Protein AF-A0A2T0S2K6-F1 (afdb_monomer_lite)

Foldseek 3Di:
DLVVLLVQLLQLLVQLLPDPDPVSVVVSVVSNVVSVVVVLVVVLVVLCVDPPDHNVRSVVVSVVVVVCCVVCVVVQLVVQCVPVNNRNSSNVSNVVSVVCVVVVD

Secondary structure (DSSP, 8-state):
-HHHHHHHHHHHHHHHHH-SSHHHHHHHHHHHHHHHHHHHHHHHHHHHT-TT--HHHHHHHHHHHHHHHHHHHHHHHHHHHHHH-HHHHGGGHHHHHHHHHHHT-

Radius of gyration: 15.08 Å; chains: 1; bounding box: 32×24×42 Å

Organism: NCBI:txid439699

Sequence (105 aa):
MVPIGAAVTAAGAVVVAAAGHPAVVIAGLLVAGAGIATLYPVTLAALTGTPGLSGAHAASLGALASGTAILAAPAALARVADVTGLRPAFLITVPLLALLLVFKI

pLDDT: mean 94.12, std 5.2, range [59.88, 98.06]

Structure (mmCIF, N/CA/C/O backbone):
data_AF-A0A2T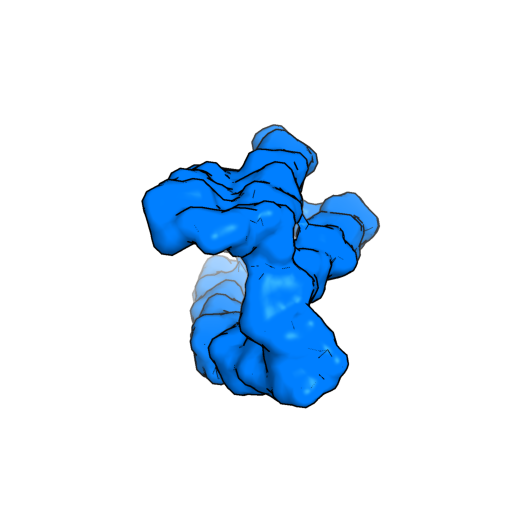0S2K6-F1
#
_entry.id   AF-A0A2T0S2K6-F1
#
loop_
_atom_site.group_PDB
_atom_site.id
_atom_site.type_symbol
_atom_site.label_atom_id
_atom_site.label_alt_id
_atom_site.label_comp_id
_atom_site.label_asym_id
_atom_site.label_entity_id
_atom_site.label_seq_id
_atom_site.pdbx_PDB_ins_code
_atom_site.Cartn_x
_atom_site.Cartn_y
_atom_site.Cartn_z
_atom_site.occupancy
_atom_site.B_iso_or_equiv
_atom_site.auth_seq_id
_atom_site.auth_comp_id
_atom_site.auth_asym_id
_atom_site.auth_atom_id
_atom_site.pdbx_PDB_model_num
ATOM 1 N N . MET A 1 1 ? -13.475 8.869 1.142 1.00 76.50 1 MET A N 1
ATOM 2 C CA . MET A 1 1 ? -12.075 9.208 1.480 1.00 76.50 1 MET A CA 1
ATOM 3 C C . MET A 1 1 ? -11.134 8.056 1.134 1.00 76.50 1 MET A C 1
ATOM 5 O O . MET A 1 1 ? -10.308 8.255 0.256 1.00 76.50 1 MET A O 1
ATOM 9 N N . VAL A 1 2 ? -11.320 6.846 1.687 1.00 89.00 2 VAL A N 1
ATOM 10 C CA . VAL A 1 2 ? -10.457 5.670 1.405 1.00 89.00 2 VAL A CA 1
ATOM 11 C C . VAL A 1 2 ? -10.254 5.364 -0.094 1.00 89.00 2 VAL A C 1
ATOM 13 O O . VAL A 1 2 ? -9.102 5.252 -0.504 1.00 89.00 2 VAL A O 1
ATOM 16 N N . PRO A 1 3 ? -11.293 5.325 -0.960 1.00 93.38 3 PRO A N 1
ATOM 17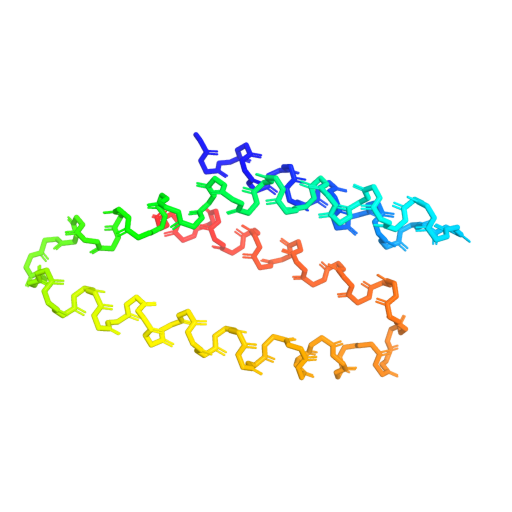 C CA . PRO A 1 3 ? -11.086 5.029 -2.383 1.00 93.38 3 PRO A CA 1
ATOM 18 C C . PRO A 1 3 ? -10.263 6.094 -3.114 1.00 93.38 3 PRO A C 1
ATOM 20 O O . PRO A 1 3 ? -9.497 5.772 -4.014 1.00 93.38 3 PRO A O 1
ATOM 23 N N . ILE A 1 4 ? -10.399 7.361 -2.705 1.00 94.19 4 ILE A N 1
ATOM 24 C CA . ILE A 1 4 ? -9.659 8.483 -3.293 1.00 94.19 4 ILE A CA 1
ATOM 25 C C . ILE A 1 4 ? -8.193 8.402 -2.868 1.00 94.19 4 ILE A C 1
ATOM 2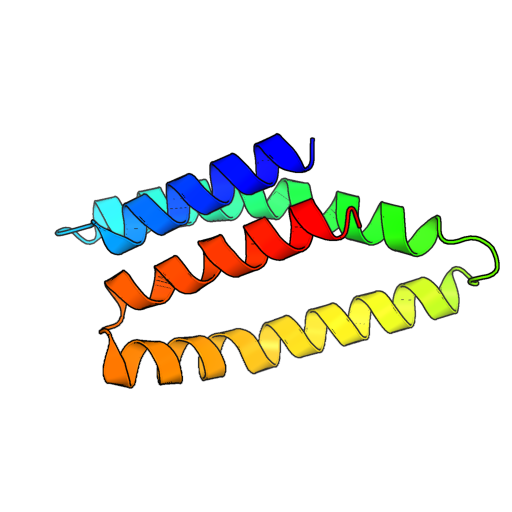7 O O . ILE A 1 4 ? -7.319 8.450 -3.725 1.00 94.19 4 ILE A O 1
ATOM 31 N N . GLY A 1 5 ? -7.926 8.215 -1.570 1.00 95.00 5 GLY A N 1
ATOM 32 C CA . GLY A 1 5 ? -6.566 8.030 -1.060 1.00 95.00 5 GLY A CA 1
ATOM 33 C C . GLY A 1 5 ? -5.865 6.854 -1.740 1.00 95.00 5 GLY A C 1
ATOM 34 O O . GLY A 1 5 ? -4.749 7.006 -2.226 1.00 95.00 5 GLY A O 1
ATOM 35 N N . ALA A 1 6 ? -6.558 5.720 -1.884 1.00 96.06 6 ALA A N 1
ATOM 36 C CA . ALA A 1 6 ? -6.044 4.551 -2.591 1.00 96.06 6 ALA A CA 1
ATOM 37 C C . ALA A 1 6 ? -5.783 4.830 -4.080 1.00 96.06 6 ALA A C 1
ATOM 39 O O . ALA A 1 6 ? -4.717 4.490 -4.583 1.00 96.06 6 ALA A O 1
ATOM 40 N N . ALA A 1 7 ? -6.705 5.489 -4.787 1.00 96.50 7 ALA A N 1
ATOM 41 C CA . ALA A 1 7 ? -6.513 5.836 -6.194 1.00 96.50 7 ALA A CA 1
ATOM 42 C C . ALA A 1 7 ? -5.320 6.786 -6.398 1.00 96.50 7 ALA A C 1
ATOM 44 O O . ALA A 1 7 ? -4.510 6.569 -7.297 1.00 96.50 7 ALA A O 1
ATOM 45 N N . VAL A 1 8 ? -5.173 7.798 -5.538 1.00 97.69 8 VAL A N 1
ATOM 46 C CA . VAL A 1 8 ? -4.042 8.739 -5.563 1.00 97.69 8 VAL A CA 1
ATOM 47 C C . VAL A 1 8 ? -2.729 8.008 -5.278 1.00 97.69 8 VAL A C 1
ATOM 49 O O . VAL A 1 8 ? -1.755 8.192 -6.009 1.00 97.69 8 VAL A O 1
ATOM 52 N N . THR A 1 9 ? -2.702 7.119 -4.282 1.00 97.75 9 THR A N 1
ATOM 53 C CA . THR A 1 9 ? -1.510 6.314 -3.993 1.00 97.75 9 THR A CA 1
ATOM 54 C C . THR A 1 9 ? -1.141 5.395 -5.153 1.00 97.75 9 THR A C 1
ATOM 56 O O . THR A 1 9 ? 0.025 5.348 -5.548 1.00 97.75 9 THR A O 1
ATOM 59 N N . ALA A 1 10 ? -2.120 4.705 -5.739 1.00 97.75 10 ALA A N 1
ATOM 60 C CA . ALA A 1 10 ? -1.908 3.835 -6.890 1.00 97.75 10 ALA A CA 1
ATOM 61 C C . ALA A 1 10 ? -1.384 4.620 -8.102 1.00 97.75 10 ALA A C 1
ATOM 63 O O . ALA A 1 10 ? -0.427 4.185 -8.739 1.00 97.75 10 ALA A O 1
ATOM 64 N N . ALA A 1 11 ? -1.945 5.800 -8.383 1.00 98.06 11 ALA A N 1
ATOM 65 C CA . ALA A 1 11 ? -1.476 6.669 -9.457 1.00 98.06 11 ALA A CA 1
ATOM 66 C C . ALA A 1 11 ? -0.009 7.085 -9.254 1.00 98.06 11 ALA A C 1
ATOM 68 O O . ALA A 1 11 ? 0.795 6.960 -10.175 1.00 98.06 11 ALA A O 1
ATOM 69 N N . GLY A 1 12 ? 0.368 7.502 -8.041 1.00 97.81 12 GLY A N 1
ATOM 70 C CA . GLY A 1 12 ? 1.757 7.831 -7.711 1.00 97.81 12 GLY A CA 1
ATOM 71 C C . GLY A 1 12 ? 2.712 6.646 -7.896 1.00 97.81 12 GLY A C 1
ATOM 72 O O . GLY A 1 12 ? 3.774 6.797 -8.499 1.00 97.81 12 GLY A O 1
ATOM 73 N N . ALA A 1 13 ? 2.311 5.446 -7.464 1.00 97.38 13 ALA A N 1
ATOM 74 C CA . ALA A 1 13 ? 3.094 4.224 -7.657 1.00 97.38 13 ALA A CA 1
ATOM 75 C C . ALA A 1 13 ? 3.281 3.869 -9.145 1.00 97.38 13 ALA A C 1
ATOM 77 O O . ALA A 1 13 ? 4.381 3.495 -9.555 1.00 97.38 13 ALA A O 1
ATOM 78 N N . VAL A 1 14 ? 2.242 4.042 -9.971 1.00 97.94 14 VAL A N 1
ATOM 79 C CA . VAL A 1 14 ? 2.324 3.857 -11.431 1.00 97.94 14 VAL A CA 1
ATOM 80 C C . VAL A 1 14 ? 3.276 4.874 -12.064 1.00 97.94 14 VAL A C 1
ATOM 82 O O . VAL A 1 14 ? 4.090 4.500 -12.908 1.00 97.94 14 VAL A O 1
ATOM 85 N N . VAL A 1 15 ? 3.242 6.138 -11.626 1.00 98.00 15 VAL A N 1
ATOM 86 C CA . VAL A 1 15 ? 4.185 7.172 -12.087 1.00 98.00 15 VAL A CA 1
ATOM 87 C C . VAL A 1 15 ? 5.627 6.783 -11.758 1.00 98.00 15 VAL A C 1
ATOM 89 O O . VAL A 1 15 ? 6.483 6.866 -12.636 1.00 98.00 15 VAL A O 1
ATOM 92 N N . VAL A 1 16 ? 5.903 6.300 -10.539 1.00 97.38 16 VAL A N 1
ATOM 93 C CA . VAL A 1 16 ? 7.240 5.806 -10.155 1.00 97.38 16 VAL A CA 1
ATOM 94 C C . VAL A 1 16 ? 7.676 4.639 -11.043 1.00 97.38 16 VAL A C 1
ATOM 96 O O . VAL A 1 16 ? 8.811 4.620 -11.521 1.00 97.38 16 VAL A O 1
ATOM 99 N N . ALA A 1 17 ? 6.777 3.689 -11.302 1.00 97.00 17 ALA A N 1
ATOM 100 C CA . ALA A 1 17 ? 7.080 2.514 -12.108 1.00 97.00 17 ALA A CA 1
ATOM 101 C C . ALA A 1 17 ? 7.404 2.857 -13.571 1.00 97.00 17 ALA A C 1
ATOM 103 O O . ALA A 1 17 ? 8.289 2.239 -14.165 1.00 97.00 17 ALA A O 1
ATOM 104 N N . ALA A 1 18 ? 6.731 3.86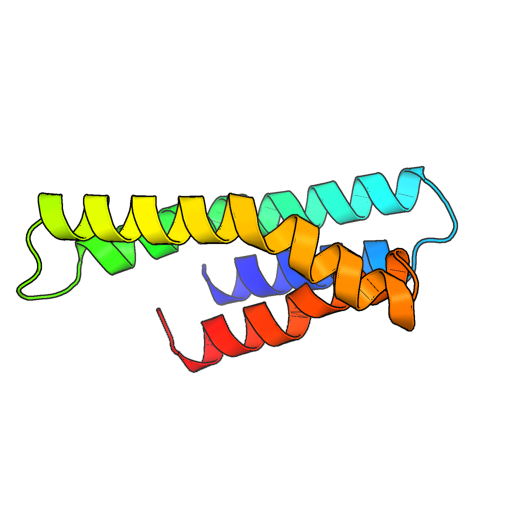2 -14.136 1.00 96.25 18 ALA A N 1
ATOM 105 C CA . ALA A 1 18 ? 6.928 4.315 -15.513 1.00 96.25 18 ALA A CA 1
ATOM 106 C C . ALA A 1 18 ? 8.062 5.350 -15.679 1.00 96.25 18 ALA A C 1
ATOM 108 O O . ALA A 1 18 ? 8.440 5.683 -16.803 1.00 96.25 18 ALA A O 1
ATOM 109 N N . ALA A 1 19 ? 8.609 5.891 -14.587 1.00 94.81 19 ALA A N 1
ATOM 110 C CA . ALA A 1 19 ? 9.517 7.032 -14.634 1.00 94.81 19 ALA A CA 1
ATOM 111 C C . ALA A 1 19 ? 10.877 6.702 -15.273 1.00 94.81 19 ALA A C 1
ATOM 113 O O . ALA A 1 19 ? 11.618 5.851 -14.787 1.00 94.81 19 ALA A O 1
ATOM 114 N N . GLY A 1 20 ? 11.265 7.452 -16.310 1.00 92.69 20 GLY A N 1
ATOM 115 C CA . GLY A 1 20 ? 12.614 7.426 -16.899 1.00 92.69 20 GLY A CA 1
ATOM 116 C C . GLY A 1 20 ? 13.616 8.401 -16.266 1.00 92.69 20 GLY A C 1
ATOM 117 O O . GLY A 1 20 ? 14.809 8.294 -16.528 1.00 92.69 20 GLY A O 1
ATOM 118 N N . HIS A 1 21 ? 13.144 9.346 -15.445 1.00 95.56 21 HIS A N 1
ATOM 119 C CA . HIS A 1 21 ? 13.937 10.462 -14.925 1.00 95.56 21 HIS A CA 1
ATOM 120 C C . HIS A 1 21 ? 13.734 10.638 -13.406 1.00 95.56 21 HIS A C 1
ATOM 122 O O . HIS A 1 21 ? 12.589 10.550 -12.949 1.00 95.56 21 HIS A O 1
ATOM 128 N N . PRO A 1 22 ? 14.783 10.953 -12.615 1.00 95.06 22 PRO A N 1
ATOM 129 C CA . PRO A 1 22 ? 14.686 11.081 -11.155 1.00 95.06 22 PRO A CA 1
ATOM 130 C C . PRO A 1 22 ? 13.610 12.062 -10.672 1.00 95.06 22 PRO A C 1
ATOM 132 O O . PRO A 1 22 ? 12.879 11.769 -9.732 1.00 95.06 22 PRO A O 1
ATOM 135 N N . ALA A 1 23 ? 13.448 13.201 -11.351 1.00 97.38 23 ALA A N 1
ATOM 136 C CA . ALA A 1 23 ? 12.410 14.180 -11.005 1.00 97.38 23 ALA A CA 1
ATOM 137 C C . ALA A 1 23 ? 10.980 13.604 -11.081 1.00 97.38 23 ALA A C 1
ATOM 139 O O . ALA A 1 23 ? 10.136 13.933 -10.252 1.00 97.38 23 ALA A O 1
ATOM 140 N N . VAL A 1 24 ? 10.715 12.705 -12.038 1.00 97.38 24 VAL A N 1
ATOM 141 C CA . VAL A 1 24 ? 9.401 12.057 -12.192 1.00 97.38 24 VAL A CA 1
ATOM 142 C C . VAL A 1 24 ? 9.175 11.030 -11.082 1.00 97.38 24 VAL A C 1
ATOM 144 O O . VAL A 1 24 ? 8.065 10.925 -10.568 1.00 97.38 24 VAL A O 1
ATOM 147 N N . VAL A 1 25 ? 10.231 10.331 -10.648 1.00 96.81 25 VAL A N 1
ATOM 148 C CA . VAL A 1 25 ? 10.171 9.444 -9.475 1.00 96.81 25 VAL A CA 1
ATOM 149 C C . VAL A 1 25 ? 9.794 10.238 -8.227 1.00 96.81 25 VAL A C 1
ATOM 151 O O . VAL A 1 25 ? 8.879 9.842 -7.512 1.00 96.81 25 VAL A O 1
ATOM 154 N N . ILE A 1 26 ? 10.443 11.382 -7.987 1.00 97.62 26 ILE A N 1
ATOM 155 C CA . ILE A 1 26 ? 10.141 12.246 -6.836 1.00 97.62 26 ILE A CA 1
ATOM 156 C C . ILE A 1 26 ? 8.682 12.709 -6.882 1.00 97.62 26 ILE A C 1
ATOM 158 O O . ILE A 1 26 ? 7.977 12.600 -5.881 1.00 97.62 26 ILE A O 1
ATOM 162 N N . ALA A 1 27 ? 8.203 13.166 -8.042 1.00 97.94 27 ALA A N 1
ATOM 163 C CA . ALA A 1 27 ? 6.807 13.562 -8.209 1.00 97.94 27 ALA A CA 1
ATOM 164 C C . ALA A 1 27 ? 5.839 12.400 -7.922 1.00 97.94 27 ALA A C 1
ATOM 166 O O . ALA A 1 27 ? 4.871 12.574 -7.185 1.00 97.94 27 ALA A O 1
ATOM 167 N N . GLY A 1 28 ? 6.126 11.201 -8.438 1.00 97.94 28 GLY A N 1
ATOM 168 C CA . GLY A 1 28 ? 5.334 10.002 -8.166 1.00 97.94 28 GLY A CA 1
ATOM 169 C C . GLY A 1 28 ? 5.306 9.630 -6.681 1.00 97.94 28 GLY A C 1
ATOM 170 O O . GLY A 1 28 ? 4.240 9.320 -6.152 1.00 97.94 28 GLY A O 1
ATOM 171 N N . LEU A 1 29 ? 6.439 9.738 -5.982 1.00 97.19 29 LEU A N 1
ATOM 172 C CA . LEU A 1 29 ? 6.529 9.509 -4.536 1.00 97.19 29 LEU A CA 1
ATOM 173 C C . LEU A 1 29 ? 5.740 10.551 -3.733 1.00 97.19 29 LEU A C 1
ATOM 175 O O . LEU A 1 29 ? 5.064 10.184 -2.776 1.00 97.19 29 LEU A O 1
ATOM 179 N N . LEU A 1 30 ? 5.776 11.825 -4.133 1.00 98.00 30 LEU A N 1
ATOM 180 C CA . LEU A 1 30 ? 4.977 12.882 -3.503 1.00 98.00 30 LEU A CA 1
ATOM 181 C C . LEU A 1 30 ? 3.478 12.618 -3.664 1.00 98.00 30 LEU A C 1
ATOM 183 O O . LEU A 1 30 ? 2.734 12.693 -2.687 1.00 98.00 30 LEU A O 1
ATOM 187 N N . VAL A 1 31 ? 3.039 12.255 -4.872 1.00 98.00 31 VAL A N 1
ATOM 188 C CA . VAL A 1 31 ? 1.642 11.882 -5.140 1.00 98.00 31 VAL A CA 1
ATOM 189 C C . VAL A 1 31 ? 1.253 10.655 -4.316 1.00 98.00 31 VAL A C 1
ATOM 191 O O . VAL A 1 31 ? 0.220 10.663 -3.646 1.00 98.00 31 VAL A O 1
ATOM 194 N N . ALA A 1 32 ? 2.101 9.623 -4.296 1.00 97.25 32 ALA A N 1
ATOM 195 C CA . ALA A 1 32 ? 1.836 8.409 -3.536 1.00 97.25 32 ALA A CA 1
ATOM 196 C C . ALA A 1 32 ? 1.705 8.691 -2.030 1.00 97.25 32 ALA A C 1
ATOM 198 O O . ALA A 1 32 ? 0.758 8.226 -1.384 1.00 97.25 32 ALA A O 1
ATOM 199 N N . GLY A 1 33 ? 2.625 9.499 -1.497 1.00 96.19 33 GLY A N 1
ATOM 200 C CA . GLY A 1 33 ? 2.659 9.938 -0.107 1.00 96.19 33 GLY A CA 1
ATOM 201 C C . GLY A 1 33 ? 1.445 10.776 0.285 1.00 96.19 33 GLY A C 1
ATOM 202 O O . GLY A 1 33 ? 0.884 10.548 1.352 1.00 96.19 33 GLY A O 1
ATOM 203 N N . ALA A 1 34 ? 0.979 11.678 -0.585 1.00 96.25 34 ALA A N 1
ATOM 204 C CA . ALA A 1 34 ? -0.231 12.465 -0.343 1.00 96.25 34 ALA A CA 1
ATOM 205 C C . ALA A 1 34 ? -1.476 11.575 -0.182 1.00 96.25 34 ALA A C 1
ATOM 207 O O . ALA A 1 34 ? -2.284 11.801 0.719 1.00 96.25 34 ALA A O 1
ATOM 208 N N . GLY A 1 35 ? -1.604 10.522 -0.997 1.00 95.56 35 GLY A N 1
ATOM 209 C CA . GLY A 1 35 ? -2.665 9.526 -0.831 1.00 95.56 35 GLY A CA 1
ATOM 210 C C . GLY A 1 35 ? -2.552 8.773 0.502 1.00 95.56 35 GLY A C 1
ATOM 211 O O . GLY A 1 35 ? -3.515 8.738 1.273 1.00 95.56 35 GLY A O 1
ATOM 212 N N . ILE A 1 36 ? -1.360 8.260 0.832 1.00 94.56 36 ILE A N 1
ATOM 213 C CA . ILE A 1 36 ? -1.102 7.503 2.072 1.00 94.56 36 ILE A CA 1
ATOM 214 C C . ILE A 1 36 ? -1.358 8.347 3.324 1.00 94.56 36 ILE A C 1
ATOM 216 O O . ILE A 1 36 ? -1.922 7.839 4.294 1.00 94.56 36 ILE A O 1
ATOM 220 N N . ALA A 1 37 ? -1.008 9.636 3.297 1.00 94.69 37 ALA A N 1
ATOM 221 C CA . ALA A 1 37 ? -1.217 10.557 4.412 1.00 94.69 37 ALA A CA 1
ATOM 222 C C . ALA A 1 37 ? -2.692 10.645 4.833 1.00 94.69 37 ALA A C 1
ATOM 224 O O . ALA A 1 37 ? -2.984 10.856 6.007 1.00 94.69 37 ALA A O 1
ATOM 225 N N . THR A 1 38 ? -3.624 10.435 3.897 1.00 91.44 38 THR A N 1
ATOM 226 C CA . THR A 1 38 ? -5.062 10.375 4.201 1.00 91.44 38 THR A CA 1
ATOM 227 C C . THR A 1 38 ? -5.517 8.996 4.671 1.00 91.44 38 THR A C 1
ATOM 229 O O . THR A 1 38 ? -6.442 8.901 5.474 1.00 91.44 38 THR A O 1
ATOM 232 N N . LEU A 1 39 ? -4.874 7.926 4.197 1.00 91.62 39 LEU A N 1
ATOM 233 C CA . LEU A 1 39 ? -5.253 6.552 4.518 1.00 91.62 39 LEU A CA 1
ATOM 234 C C . LEU A 1 39 ? -4.887 6.181 5.956 1.00 91.62 39 LEU A C 1
ATOM 236 O O . LEU A 1 39 ? -5.715 5.614 6.659 1.00 91.62 39 LEU A O 1
ATOM 240 N N . TYR A 1 40 ? -3.693 6.554 6.420 1.00 90.44 40 TYR A N 1
ATOM 241 C CA . TYR A 1 40 ? -3.219 6.207 7.763 1.00 90.44 40 TYR A CA 1
ATOM 242 C C . TYR A 1 40 ? -4.171 6.622 8.909 1.00 90.44 40 TYR A C 1
ATOM 244 O O . TYR A 1 40 ? -4.572 5.748 9.683 1.00 90.44 40 TYR A O 1
ATOM 252 N N . PRO A 1 41 ? -4.595 7.900 9.034 1.00 91.44 41 PRO A N 1
ATOM 253 C CA . PRO A 1 41 ? -5.504 8.301 10.107 1.00 91.44 41 PRO A CA 1
ATOM 254 C C . PRO A 1 41 ? -6.887 7.651 9.985 1.00 91.44 41 PRO A C 1
ATOM 256 O O . PRO A 1 41 ? -7.502 7.352 11.006 1.00 91.44 41 PRO A O 1
ATOM 259 N N . VAL A 1 42 ? -7.370 7.389 8.764 1.00 91.94 42 VAL A N 1
ATOM 260 C CA . VAL A 1 42 ? -8.662 6.717 8.552 1.00 91.94 42 VAL A CA 1
ATOM 261 C C . VAL A 1 42 ? -8.603 5.263 9.016 1.00 91.94 42 VAL A C 1
ATOM 263 O O . VAL A 1 42 ? -9.502 4.826 9.729 1.00 91.94 42 VAL A O 1
ATOM 266 N N . THR A 1 43 ? -7.528 4.540 8.695 1.00 91.44 43 THR A N 1
ATOM 267 C CA . THR A 1 43 ? -7.335 3.153 9.141 1.00 91.44 43 THR A CA 1
ATOM 268 C C . THR A 1 43 ? -7.240 3.057 10.664 1.00 91.44 43 THR A C 1
ATOM 270 O O . THR A 1 43 ? -7.837 2.164 11.263 1.00 91.44 43 THR A O 1
ATOM 273 N N . LEU A 1 44 ? -6.536 3.988 11.320 1.00 91.44 44 LEU A N 1
ATOM 274 C CA . LEU A 1 44 ? -6.486 4.016 12.785 1.00 91.44 44 LEU A CA 1
ATOM 275 C C . LEU A 1 44 ? -7.843 4.353 13.405 1.00 91.44 44 LEU A C 1
ATOM 277 O O . LEU A 1 44 ? -8.240 3.700 14.370 1.00 91.44 44 LEU A O 1
ATOM 281 N N . ALA A 1 45 ? -8.571 5.321 12.844 1.00 92.12 45 ALA A N 1
ATOM 282 C CA . ALA A 1 45 ? -9.913 5.655 13.308 1.00 92.12 45 ALA A CA 1
ATOM 283 C C . ALA A 1 45 ? -10.849 4.439 13.217 1.00 92.12 45 ALA A C 1
ATOM 285 O O . ALA A 1 45 ? -11.537 4.126 14.190 1.00 92.12 45 ALA A O 1
ATOM 286 N N . ALA A 1 46 ? -10.809 3.706 12.100 1.00 91.19 46 ALA A N 1
ATOM 287 C CA . ALA A 1 46 ? -11.586 2.484 11.912 1.00 91.19 46 ALA A CA 1
ATOM 288 C C . ALA A 1 46 ? -11.231 1.410 12.952 1.00 91.19 46 ALA A C 1
ATOM 290 O O . ALA A 1 46 ? -12.119 0.870 13.611 1.00 91.19 46 ALA A O 1
ATOM 291 N N . LEU A 1 47 ? -9.935 1.173 13.188 1.00 92.38 47 LEU A N 1
ATOM 292 C CA . LEU A 1 47 ? -9.470 0.214 14.190 1.00 92.38 47 LEU A CA 1
ATOM 293 C C . LEU A 1 47 ? -9.963 0.572 15.599 1.00 92.38 47 LEU A C 1
ATOM 295 O O . LEU A 1 47 ? -10.469 -0.295 16.311 1.00 92.38 47 LEU A O 1
ATOM 299 N N . THR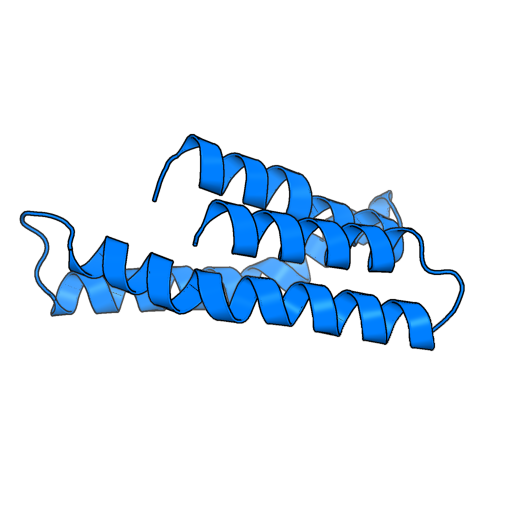 A 1 48 ? -9.872 1.844 15.993 1.00 92.31 48 THR A N 1
ATOM 300 C CA . THR A 1 48 ? -10.364 2.310 17.303 1.00 92.31 48 THR A CA 1
ATOM 301 C C . THR A 1 48 ? -11.887 2.272 17.437 1.00 92.31 48 THR A C 1
ATOM 303 O O . THR A 1 48 ? -12.391 2.203 18.554 1.00 92.31 48 THR A O 1
ATOM 306 N N . GLY A 1 49 ? -12.618 2.284 16.319 1.00 92.06 49 GLY A N 1
ATOM 307 C CA . GLY A 1 49 ? -14.074 2.144 16.276 1.00 92.06 49 GLY A CA 1
ATOM 308 C C . GLY A 1 49 ? -14.577 0.698 16.357 1.00 92.06 49 GLY A C 1
ATOM 309 O O . GLY A 1 49 ? -15.789 0.487 16.338 1.00 92.06 49 GLY A O 1
ATOM 310 N N . THR A 1 50 ? -13.683 -0.295 16.438 1.00 93.75 50 THR A N 1
ATOM 311 C CA . THR A 1 50 ? -14.050 -1.720 16.459 1.00 93.75 50 THR A CA 1
ATOM 312 C C . THR A 1 50 ? -14.854 -2.069 17.722 1.00 93.75 50 THR A C 1
ATOM 314 O O . THR A 1 50 ? -14.327 -1.940 18.833 1.00 93.75 50 THR A O 1
ATOM 317 N N . PRO A 1 51 ? -16.105 -2.561 17.602 1.00 93.44 51 PRO A N 1
ATOM 318 C CA . PRO A 1 51 ? -16.920 -2.920 18.760 1.00 93.44 51 PRO A CA 1
ATOM 319 C C . PRO A 1 51 ? -16.262 -4.001 19.624 1.00 93.44 51 PRO A C 1
ATOM 321 O O . PRO A 1 51 ? -15.790 -5.016 19.117 1.00 93.44 51 PRO A O 1
ATOM 324 N N . GLY A 1 52 ? -16.249 -3.796 20.943 1.00 92.00 52 GLY A N 1
ATOM 325 C CA . GLY A 1 52 ? -15.673 -4.749 21.898 1.00 92.00 52 GLY A CA 1
ATOM 326 C C . GLY A 1 52 ? -14.147 -4.691 22.037 1.00 92.00 52 GLY A C 1
ATOM 327 O O . GLY A 1 52 ? -13.598 -5.401 22.879 1.00 92.00 52 GLY A O 1
ATOM 328 N N . LEU A 1 53 ? -13.455 -3.833 21.278 1.00 93.38 53 LEU A N 1
ATOM 329 C CA . LEU A 1 53 ? -12.017 -3.610 21.419 1.00 93.38 53 LEU A CA 1
ATOM 330 C C . LEU A 1 53 ? -11.752 -2.367 22.280 1.00 93.38 53 LEU A C 1
ATOM 332 O O . LEU A 1 53 ? -12.263 -1.284 22.007 1.00 93.38 53 LEU A O 1
ATOM 336 N N . SER A 1 54 ? -10.944 -2.507 23.335 1.00 94.94 54 SER A N 1
ATOM 337 C CA . SER A 1 54 ? -10.546 -1.352 24.148 1.00 94.94 54 SER A CA 1
ATOM 338 C C . SER A 1 54 ? -9.612 -0.432 23.356 1.00 94.94 54 SER A C 1
ATOM 340 O O . SER A 1 54 ? -8.817 -0.899 22.536 1.00 94.94 54 SER A O 1
ATOM 342 N N . GLY A 1 55 ? -9.639 0.873 23.643 1.00 92.94 55 GLY A N 1
ATOM 343 C CA . GLY A 1 55 ? -8.751 1.836 22.978 1.00 92.94 55 GLY A CA 1
ATOM 344 C C . GLY A 1 55 ? -7.262 1.499 23.142 1.00 92.94 55 GLY A C 1
ATOM 345 O O . GLY A 1 55 ? -6.490 1.649 22.199 1.00 92.94 55 GLY A O 1
ATOM 346 N N . ALA A 1 56 ? -6.865 0.962 24.302 1.00 94.19 56 ALA A N 1
ATOM 347 C CA . ALA A 1 56 ? -5.491 0.526 24.551 1.00 94.19 56 ALA A CA 1
ATOM 348 C C . ALA A 1 56 ? -5.086 -0.675 23.677 1.00 94.19 56 ALA A C 1
ATOM 350 O O . ALA A 1 56 ? -3.993 -0.682 23.110 1.00 94.19 56 ALA A O 1
ATOM 351 N N . HIS A 1 57 ? -5.968 -1.670 23.517 1.00 95.19 57 HIS A N 1
ATOM 352 C CA . HIS A 1 57 ? -5.706 -2.810 22.635 1.00 95.19 57 HIS A CA 1
ATOM 353 C C . HIS A 1 57 ? -5.698 -2.396 21.162 1.00 95.19 57 HIS A C 1
ATOM 355 O O . HIS A 1 57 ? -4.806 -2.810 20.426 1.00 95.19 57 HIS A O 1
ATOM 361 N N . ALA A 1 58 ? -6.631 -1.539 20.739 1.00 95.25 58 ALA A N 1
ATOM 362 C CA . ALA A 1 58 ? -6.658 -0.990 19.385 1.00 95.25 58 ALA A CA 1
ATOM 363 C C . ALA A 1 58 ? -5.364 -0.225 19.062 1.00 95.25 58 ALA A C 1
ATOM 365 O O . ALA A 1 58 ? -4.753 -0.455 18.021 1.00 95.25 58 ALA A O 1
ATOM 366 N N . ALA A 1 59 ? -4.895 0.625 19.980 1.00 93.50 59 ALA A N 1
ATOM 367 C CA . ALA A 1 59 ? -3.636 1.348 19.824 1.00 93.50 59 ALA A CA 1
ATOM 368 C C . ALA A 1 59 ? -2.426 0.400 19.767 1.00 93.50 59 ALA A C 1
ATOM 370 O O . ALA A 1 59 ? -1.556 0.571 18.914 1.00 93.50 59 ALA A O 1
ATOM 371 N N . SER A 1 60 ? -2.386 -0.623 20.628 1.00 96.25 60 SER A N 1
ATOM 372 C CA . SER A 1 60 ? -1.320 -1.632 20.630 1.00 96.25 60 SER A CA 1
ATOM 373 C C . SER A 1 60 ? -1.261 -2.408 19.309 1.00 96.25 60 SER A C 1
ATOM 375 O O . SER A 1 60 ? -0.187 -2.522 18.717 1.00 96.25 60 SER A O 1
ATOM 377 N N . LEU A 1 61 ? -2.408 -2.866 18.797 1.00 95.94 61 LEU A N 1
ATOM 378 C CA . LEU A 1 61 ? -2.499 -3.554 17.507 1.00 95.94 61 LEU A CA 1
ATOM 379 C C . LEU A 1 61 ? -2.135 -2.635 16.337 1.00 95.94 61 LEU A C 1
ATOM 381 O O . LEU A 1 61 ? -1.399 -3.049 15.443 1.00 95.94 61 LEU A O 1
ATOM 385 N N . GLY A 1 62 ? -2.600 -1.384 16.353 1.00 94.75 62 GLY A N 1
ATOM 386 C CA . GLY A 1 62 ? -2.271 -0.393 15.329 1.00 94.75 62 GLY A CA 1
ATOM 387 C C . GLY A 1 62 ? -0.773 -0.089 15.278 1.00 94.75 62 GLY A C 1
ATOM 388 O O . GLY A 1 62 ? -0.186 -0.055 14.194 1.00 94.75 62 GLY A O 1
ATOM 389 N N . ALA A 1 63 ? -0.132 0.064 16.440 1.00 95.50 63 ALA A N 1
ATOM 390 C CA . ALA A 1 63 ? 1.310 0.265 16.548 1.00 95.50 63 ALA A CA 1
ATOM 391 C C . ALA A 1 63 ? 2.096 -0.965 16.075 1.00 95.50 63 ALA A C 1
ATOM 393 O O . ALA A 1 63 ? 3.059 -0.815 15.323 1.00 95.50 63 ALA A O 1
ATOM 394 N N . LEU A 1 64 ? 1.663 -2.172 16.458 1.00 96.94 64 LEU A N 1
ATOM 395 C CA . LEU A 1 64 ? 2.278 -3.420 16.010 1.00 96.94 64 LEU A CA 1
ATOM 396 C C . LEU A 1 64 ? 2.200 -3.558 14.487 1.00 96.94 64 LEU A C 1
ATOM 398 O O . LEU A 1 64 ? 3.229 -3.728 13.842 1.00 96.94 64 LEU A O 1
ATOM 402 N N . ALA A 1 65 ? 1.008 -3.416 13.903 1.00 94.62 65 ALA A N 1
ATOM 403 C CA . ALA A 1 65 ? 0.808 -3.519 12.459 1.00 94.62 65 ALA A CA 1
ATOM 404 C C . ALA A 1 65 ? 1.633 -2.476 11.690 1.00 94.62 65 ALA A C 1
ATOM 406 O O . ALA A 1 65 ? 2.281 -2.806 10.695 1.00 94.62 65 ALA A O 1
ATOM 407 N N . SER A 1 66 ? 1.666 -1.233 12.180 1.00 93.94 66 SER A N 1
ATOM 408 C CA . SER A 1 66 ? 2.453 -0.154 11.573 1.00 93.94 66 SER A CA 1
ATOM 409 C C . SER A 1 66 ? 3.952 -0.433 11.661 1.00 93.94 66 SER A C 1
ATOM 411 O O . SER A 1 66 ? 4.658 -0.316 10.661 1.00 93.94 66 SER A O 1
ATOM 413 N N . GLY A 1 67 ? 4.444 -0.861 12.827 1.00 95.75 67 GLY A N 1
ATOM 414 C CA . GLY A 1 67 ? 5.844 -1.232 13.026 1.00 95.75 67 GLY A CA 1
ATOM 415 C C . GLY A 1 67 ? 6.262 -2.411 12.148 1.00 95.75 67 GLY A C 1
ATOM 416 O O . GLY A 1 67 ? 7.308 -2.357 11.502 1.00 95.75 67 GLY A O 1
ATOM 417 N N . THR A 1 68 ? 5.419 -3.442 12.046 1.00 96.94 68 THR A N 1
ATOM 418 C CA . THR A 1 68 ? 5.636 -4.574 11.138 1.00 96.94 68 THR A CA 1
ATOM 419 C C . THR A 1 68 ? 5.693 -4.118 9.686 1.00 96.94 68 THR A C 1
ATOM 421 O O . THR A 1 68 ? 6.603 -4.526 8.970 1.00 96.94 68 THR A O 1
ATOM 424 N N . ALA A 1 69 ? 4.777 -3.252 9.246 1.00 94.06 69 ALA A N 1
ATOM 425 C CA . ALA A 1 69 ? 4.786 -2.727 7.884 1.00 94.06 69 ALA A CA 1
ATOM 426 C C . ALA A 1 69 ? 6.055 -1.910 7.596 1.00 94.06 69 ALA A C 1
ATOM 428 O O . ALA A 1 69 ? 6.703 -2.140 6.579 1.00 94.06 69 ALA A O 1
ATOM 429 N N . ILE A 1 70 ? 6.456 -1.015 8.503 1.00 94.81 70 ILE A N 1
ATOM 430 C CA . ILE A 1 70 ? 7.673 -0.197 8.367 1.00 94.81 70 ILE A CA 1
ATOM 431 C C . ILE A 1 70 ? 8.925 -1.078 8.281 1.00 94.81 70 ILE A C 1
ATOM 433 O O . ILE A 1 70 ? 9.803 -0.816 7.461 1.00 94.81 70 ILE A O 1
ATOM 437 N N . LEU A 1 71 ? 9.001 -2.134 9.095 1.00 96.81 71 LEU A N 1
ATOM 438 C CA . LEU A 1 71 ? 10.143 -3.045 9.114 1.00 96.81 71 LEU A CA 1
ATOM 439 C C . LEU A 1 71 ? 10.181 -3.963 7.883 1.00 96.81 71 LEU A C 1
ATOM 441 O O . LEU A 1 71 ? 11.237 -4.156 7.284 1.00 96.81 71 LEU A O 1
ATOM 445 N N . ALA A 1 72 ? 9.042 -4.548 7.509 1.00 96.25 72 ALA A N 1
ATOM 446 C CA . ALA A 1 72 ? 8.979 -5.587 6.486 1.00 96.25 72 ALA A CA 1
ATOM 447 C C . ALA A 1 72 ? 8.879 -5.030 5.060 1.00 96.25 72 ALA A C 1
ATOM 449 O O . ALA A 1 72 ? 9.387 -5.663 4.134 1.00 96.25 72 ALA A O 1
ATOM 450 N N . ALA A 1 73 ? 8.255 -3.864 4.856 1.00 94.06 73 ALA A N 1
ATOM 451 C CA . ALA A 1 73 ? 8.004 -3.332 3.517 1.00 94.06 73 ALA A CA 1
ATOM 452 C C . ALA A 1 73 ? 9.286 -3.090 2.699 1.00 94.06 73 ALA A C 1
ATOM 454 O O . ALA A 1 73 ? 9.304 -3.522 1.546 1.00 94.06 73 ALA A O 1
ATOM 455 N N . PRO A 1 74 ? 10.375 -2.495 3.236 1.00 94.00 74 PRO A N 1
ATOM 456 C CA . PRO A 1 74 ? 11.606 -2.308 2.466 1.00 94.00 74 PRO A CA 1
ATOM 457 C C . PRO A 1 74 ? 12.230 -3.636 2.030 1.00 94.00 74 PRO A C 1
ATOM 459 O O . PRO A 1 74 ? 12.646 -3.777 0.882 1.00 94.00 74 PRO A O 1
ATOM 462 N N . ALA A 1 75 ? 12.249 -4.631 2.923 1.00 95.50 75 ALA A N 1
ATOM 463 C CA . ALA A 1 75 ? 12.784 -5.955 2.622 1.00 95.50 75 ALA A CA 1
ATOM 464 C C . ALA A 1 75 ? 11.926 -6.691 1.582 1.00 95.50 75 ALA A C 1
ATOM 466 O O . ALA A 1 75 ? 12.462 -7.259 0.633 1.00 95.50 75 ALA A O 1
ATOM 467 N N . ALA A 1 76 ? 10.599 -6.646 1.721 1.00 94.81 76 ALA A N 1
ATOM 468 C CA . ALA A 1 76 ? 9.677 -7.231 0.753 1.00 94.81 76 ALA A CA 1
ATOM 469 C C . ALA A 1 76 ? 9.820 -6.568 -0.624 1.00 94.81 76 ALA A C 1
ATOM 471 O O . ALA A 1 76 ? 9.925 -7.262 -1.633 1.00 94.81 76 ALA A O 1
ATOM 472 N N . LEU A 1 77 ? 9.901 -5.235 -0.664 1.00 95.00 77 LEU A N 1
ATOM 473 C CA . LEU A 1 77 ? 10.104 -4.478 -1.896 1.00 95.00 77 LEU A CA 1
ATOM 474 C C . LEU A 1 77 ? 11.437 -4.828 -2.561 1.00 95.00 77 LEU A C 1
ATOM 476 O O . LEU A 1 77 ? 11.467 -5.015 -3.772 1.00 95.00 77 LEU A O 1
ATOM 480 N N . ALA A 1 78 ? 12.516 -4.962 -1.784 1.00 96.12 78 ALA A N 1
ATOM 481 C CA . ALA A 1 78 ? 13.819 -5.372 -2.298 1.00 96.12 78 ALA A CA 1
ATOM 482 C C . ALA A 1 78 ? 13.755 -6.756 -2.959 1.00 96.12 78 ALA A C 1
ATOM 484 O O . ALA A 1 78 ? 14.204 -6.909 -4.088 1.00 96.12 78 ALA A O 1
ATOM 485 N N . ARG A 1 79 ? 13.096 -7.737 -2.326 1.00 96.25 79 ARG A N 1
ATOM 486 C CA . ARG A 1 79 ? 12.927 -9.080 -2.911 1.00 96.25 79 ARG A CA 1
ATOM 487 C C . ARG A 1 79 ? 12.123 -9.079 -4.206 1.00 96.25 79 ARG A C 1
ATOM 489 O O . ARG A 1 79 ? 12.401 -9.868 -5.101 1.00 96.25 79 ARG A O 1
ATOM 496 N N . VAL A 1 80 ? 11.129 -8.204 -4.317 1.00 96.25 80 VAL A N 1
ATOM 497 C CA . VAL A 1 80 ? 10.378 -8.020 -5.568 1.00 96.25 80 VAL A CA 1
ATOM 498 C C . VAL A 1 8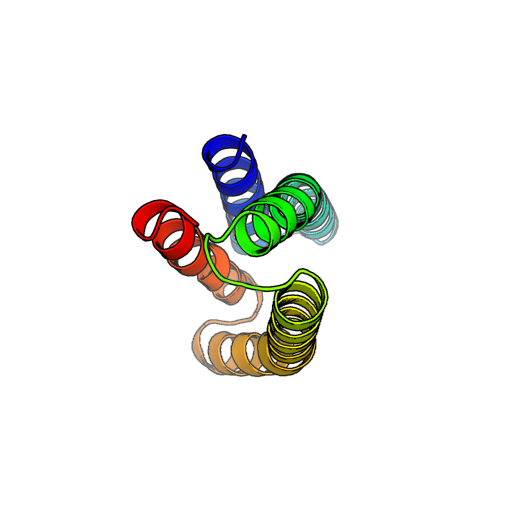0 ? 11.279 -7.363 -6.615 1.00 96.25 80 VAL A C 1
ATOM 500 O O . VAL A 1 80 ? 11.333 -7.810 -7.759 1.00 96.25 80 VAL A O 1
ATOM 503 N N . ALA A 1 81 ? 12.042 -6.346 -6.213 1.00 97.19 81 ALA A N 1
ATOM 504 C CA . ALA A 1 81 ? 12.979 -5.642 -7.078 1.00 97.19 81 ALA A CA 1
ATOM 505 C C . ALA A 1 81 ? 14.103 -6.541 -7.610 1.00 97.19 81 ALA A C 1
ATOM 507 O O . ALA A 1 81 ? 14.535 -6.318 -8.739 1.00 97.19 81 ALA A O 1
ATOM 508 N N . ASP A 1 82 ? 14.523 -7.567 -6.868 1.00 97.44 82 ASP A N 1
ATOM 509 C CA . ASP A 1 82 ? 15.523 -8.540 -7.325 1.00 97.44 82 ASP A CA 1
ATOM 510 C C . ASP A 1 82 ? 15.085 -9.266 -8.611 1.00 97.44 82 ASP A C 1
ATOM 512 O O . ASP A 1 82 ? 15.927 -9.614 -9.437 1.00 97.44 82 ASP A O 1
ATOM 516 N N . VAL A 1 83 ? 13.775 -9.467 -8.814 1.00 96.75 83 VAL A N 1
ATOM 517 C CA . VAL A 1 83 ? 13.234 -10.182 -9.986 1.00 96.75 83 VAL A CA 1
ATOM 518 C C . VAL A 1 83 ? 12.559 -9.274 -11.016 1.00 96.75 83 VAL A C 1
ATOM 520 O O . VAL A 1 83 ? 12.486 -9.640 -12.186 1.00 96.75 83 VAL A O 1
ATOM 523 N N . THR A 1 84 ? 12.080 -8.086 -10.628 1.00 95.69 84 THR A N 1
ATOM 524 C CA . THR A 1 84 ? 11.392 -7.153 -11.546 1.00 95.69 84 THR A CA 1
ATOM 525 C C . THR A 1 84 ? 12.180 -5.884 -11.870 1.00 95.69 84 THR A C 1
ATOM 527 O O . THR A 1 84 ? 11.762 -5.094 -12.715 1.00 95.69 84 THR A O 1
ATOM 530 N N . GLY A 1 85 ? 13.279 -5.626 -11.163 1.00 94.06 85 GLY A N 1
ATOM 531 C CA . GLY A 1 85 ? 13.895 -4.305 -11.074 1.00 94.06 85 GLY A CA 1
ATOM 532 C C . GLY A 1 85 ? 13.131 -3.362 -10.135 1.00 94.06 85 GLY A C 1
ATOM 533 O O . GLY A 1 85 ? 11.945 -3.549 -9.849 1.00 94.06 85 GLY A O 1
ATOM 534 N N . LEU A 1 86 ? 13.813 -2.314 -9.664 1.00 92.38 86 LEU A N 1
ATOM 535 C CA . LEU A 1 86 ? 13.305 -1.433 -8.605 1.00 92.38 86 LEU A CA 1
ATOM 536 C C . LEU A 1 86 ? 12.070 -0.617 -9.011 1.00 92.38 86 LEU A C 1
ATOM 538 O O . LEU A 1 86 ? 11.141 -0.499 -8.221 1.00 92.38 86 LEU A O 1
ATOM 542 N N . ARG A 1 87 ? 12.030 -0.058 -10.232 1.00 93.38 87 ARG A N 1
ATOM 543 C CA . ARG A 1 87 ? 10.886 0.768 -10.669 1.00 93.38 87 ARG A CA 1
ATOM 544 C C . ARG A 1 87 ? 9.598 -0.059 -10.782 1.00 93.38 87 ARG A C 1
ATOM 546 O O . ARG A 1 87 ? 8.627 0.314 -10.129 1.00 93.38 87 ARG A O 1
ATOM 553 N N . PRO A 1 88 ? 9.559 -1.193 -11.516 1.00 95.12 88 PRO A N 1
ATOM 554 C CA . PRO A 1 88 ? 8.345 -2.005 -11.587 1.00 95.12 88 PRO A CA 1
ATOM 555 C C . PRO A 1 88 ? 7.929 -2.587 -10.234 1.00 95.12 88 PRO A C 1
ATOM 557 O O . PRO A 1 88 ? 6.735 -2.757 -10.002 1.00 95.12 88 PRO A O 1
ATOM 560 N N . ALA A 1 89 ? 8.875 -2.823 -9.315 1.00 96.12 89 ALA A N 1
ATOM 561 C CA . ALA A 1 89 ? 8.568 -3.335 -7.980 1.00 96.12 89 ALA A CA 1
ATOM 562 C C . ALA A 1 89 ? 7.608 -2.427 -7.192 1.00 96.12 89 ALA A C 1
ATOM 564 O O . ALA A 1 89 ? 6.811 -2.934 -6.407 1.00 96.12 89 ALA A O 1
ATOM 565 N N . PHE A 1 90 ? 7.595 -1.110 -7.443 1.00 95.25 90 PHE A N 1
ATOM 566 C CA . PHE A 1 90 ? 6.631 -0.192 -6.818 1.00 95.25 90 PHE A CA 1
ATOM 567 C C . PHE A 1 90 ? 5.168 -0.513 -7.158 1.00 95.25 90 PHE A C 1
ATOM 569 O O . PHE A 1 90 ? 4.272 -0.142 -6.390 1.00 95.25 90 PHE A O 1
ATOM 576 N N . LEU A 1 91 ? 4.902 -1.252 -8.244 1.00 96.31 91 LEU A N 1
ATOM 577 C CA . LEU A 1 91 ? 3.555 -1.708 -8.589 1.00 96.31 91 LEU A CA 1
ATOM 578 C C . LEU A 1 91 ? 2.978 -2.701 -7.580 1.00 96.31 91 LEU A C 1
ATOM 580 O O . LEU A 1 91 ? 1.763 -2.865 -7.580 1.00 96.31 91 LEU A O 1
ATOM 584 N N . ILE A 1 92 ? 3.776 -3.283 -6.672 1.00 95.50 92 ILE A N 1
ATOM 585 C CA . ILE A 1 92 ? 3.257 -4.083 -5.546 1.00 95.50 92 ILE A CA 1
ATOM 586 C C . ILE A 1 92 ? 2.272 -3.298 -4.669 1.00 95.50 92 ILE A C 1
ATOM 588 O O . ILE A 1 92 ? 1.387 -3.874 -4.041 1.00 95.50 92 ILE A O 1
ATOM 592 N N . THR A 1 93 ? 2.367 -1.969 -4.676 1.00 95.06 93 THR A N 1
ATOM 593 C CA . THR A 1 93 ? 1.433 -1.084 -3.975 1.00 95.06 93 THR A CA 1
ATOM 594 C C . THR A 1 93 ? 0.001 -1.245 -4.495 1.00 95.06 93 THR A C 1
ATOM 596 O O . THR A 1 93 ? -0.947 -1.189 -3.719 1.00 95.06 93 THR A O 1
ATOM 599 N N . VAL A 1 94 ? -0.182 -1.492 -5.796 1.00 95.69 94 VAL A N 1
ATOM 600 C CA . VAL A 1 94 ? -1.505 -1.593 -6.432 1.00 95.69 94 VAL A CA 1
ATOM 601 C C . VAL A 1 94 ? -2.329 -2.777 -5.902 1.00 95.69 94 VAL A C 1
ATOM 603 O O . VAL A 1 94 ? -3.441 -2.531 -5.431 1.00 95.69 94 VAL A O 1
ATOM 606 N N . PRO A 1 95 ? -1.845 -4.038 -5.909 1.00 95.38 95 PRO A N 1
ATOM 607 C CA . PRO A 1 95 ? -2.604 -5.149 -5.345 1.00 95.38 95 PRO A CA 1
ATOM 608 C C . PRO A 1 95 ? -2.822 -5.009 -3.833 1.00 95.38 95 PRO A C 1
ATOM 610 O O . PRO A 1 95 ? -3.883 -5.393 -3.352 1.00 95.38 95 PRO A O 1
ATOM 613 N N . LEU A 1 96 ? -1.888 -4.409 -3.084 1.00 93.62 96 LEU A N 1
ATOM 614 C CA . LEU A 1 96 ? -2.079 -4.142 -1.650 1.00 93.62 96 LEU A CA 1
ATOM 615 C C . LEU A 1 96 ? -3.227 -3.151 -1.396 1.00 93.62 96 LEU A C 1
ATOM 617 O O . LEU A 1 96 ? -4.044 -3.362 -0.502 1.00 93.62 96 LEU A O 1
ATOM 621 N N . LEU A 1 97 ? -3.334 -2.097 -2.207 1.00 94.56 97 LEU A N 1
ATOM 622 C CA . LEU A 1 97 ? -4.447 -1.148 -2.132 1.00 94.56 97 LEU A CA 1
ATOM 623 C C . LEU A 1 97 ? -5.764 -1.763 -2.608 1.00 94.56 97 LEU A C 1
ATOM 625 O O . LEU A 1 97 ? -6.806 -1.501 -2.014 1.00 94.56 97 LEU A O 1
ATOM 629 N N . ALA A 1 98 ? -5.738 -2.606 -3.642 1.00 94.69 98 ALA A N 1
ATOM 630 C CA . ALA A 1 98 ? -6.921 -3.354 -4.056 1.00 94.69 98 ALA A CA 1
ATOM 631 C C . ALA A 1 98 ? -7.428 -4.246 -2.912 1.00 94.69 98 ALA A C 1
ATOM 633 O O . ALA A 1 98 ? -8.623 -4.261 -2.625 1.00 94.69 98 ALA A O 1
ATOM 634 N N . LEU A 1 99 ? -6.514 -4.914 -2.204 1.00 93.88 99 LEU A N 1
ATOM 635 C CA . LEU A 1 99 ? -6.826 -5.738 -1.042 1.00 93.88 99 LEU A CA 1
ATOM 636 C C . LEU A 1 99 ? -7.460 -4.921 0.095 1.00 93.88 99 LEU A C 1
ATOM 638 O O . LEU A 1 99 ? -8.478 -5.332 0.648 1.00 93.88 99 LEU A O 1
ATOM 642 N N . LEU A 1 100 ? -6.912 -3.736 0.389 1.00 91.06 100 LEU A N 1
ATOM 643 C CA . LEU A 1 100 ? -7.487 -2.787 1.352 1.00 91.06 100 LEU A CA 1
ATOM 644 C C . LEU A 1 100 ? -8.940 -2.431 0.999 1.00 91.06 100 LEU A C 1
ATOM 646 O O . LEU A 1 100 ? -9.814 -2.449 1.864 1.00 91.06 100 LEU A O 1
ATOM 650 N N . LEU A 1 101 ? -9.212 -2.134 -0.275 1.00 91.56 101 LEU A N 1
ATOM 651 C CA . LEU A 1 101 ? -10.552 -1.763 -0.740 1.00 91.56 101 LEU A CA 1
ATOM 652 C C . LEU A 1 101 ? -11.543 -2.932 -0.694 1.00 91.56 101 LEU A C 1
ATOM 654 O O . LEU A 1 101 ? -12.725 -2.712 -0.427 1.00 91.56 101 LEU A O 1
ATOM 658 N N . VAL A 1 102 ? -11.075 -4.160 -0.934 1.00 92.62 102 VAL A N 1
ATOM 659 C CA . VAL A 1 102 ? -11.900 -5.375 -0.853 1.00 92.62 102 VAL A CA 1
ATOM 660 C C . VAL A 1 102 ? -12.281 -5.684 0.592 1.00 92.62 102 VAL A C 1
ATOM 662 O O . VAL A 1 102 ? -13.448 -5.969 0.858 1.00 92.62 102 VAL A O 1
ATOM 665 N N . PHE A 1 103 ? -11.334 -5.593 1.529 1.00 85.31 103 PHE A N 1
ATOM 666 C CA . PHE A 1 103 ? -11.600 -5.905 2.935 1.00 85.31 103 PHE A CA 1
ATOM 667 C C . PHE A 1 103 ? -12.350 -4.811 3.693 1.00 85.31 103 PHE A C 1
ATOM 669 O O . PHE A 1 103 ? -12.800 -5.084 4.802 1.00 85.31 103 PHE A O 1
ATOM 676 N N . LYS A 1 104 ? -12.538 -3.622 3.097 1.00 66.62 104 LYS A N 1
ATOM 677 C CA . LYS A 1 104 ? -13.282 -2.496 3.691 1.00 66.62 104 LYS A CA 1
ATOM 678 C C . LYS A 1 104 ? -12.920 -2.278 5.166 1.00 66.62 104 LYS A C 1
ATOM 680 O O . LYS A 1 104 ? -13.804 -2.263 6.020 1.00 66.62 104 LYS A O 1
ATOM 685 N N . ILE A 1 105 ? -11.619 -2.152 5.436 1.00 59.88 105 ILE A N 1
ATOM 686 C CA . ILE A 1 105 ? -11.146 -1.656 6.735 1.00 59.88 105 ILE A CA 1
ATOM 687 C C . ILE A 1 105 ? -11.646 -0.219 6.910 1.00 59.88 105 ILE A C 1
ATOM 689 O O . ILE A 1 105 ? -11.585 0.549 5.918 1.00 59.88 105 ILE A O 1
#